Protein AF-A0A150LKA0-F1 (afdb_monomer_lite)

Secondary structure (DSSP, 8-state):
--SSHHHHHHHHHHHHHTT--HHHHHHHHHHHTTT-S---HHHHHHHHHHHHTT-SEEEE-SSTTSPPEEEETTEEPPSEEEEEEE-----SSS-PPPEEEEEEEE--TTSTT-PPEEEEEESGGGSSS--

pLDDT: mean 82.83, std 14.04, range [39.56, 97.62]

Organism: NCBI:txid81408

Sequence (131 aa):
MFKNERDFRFWLDKAYRDGASSQEIANVLRERYRGITEIPDYVEAFLLNQAYGNKLLVIELDSYDSVPTVFYKGKQILGKVKVSFEWETGDGENKKYPHILIKHVAYDKEISNEVPVLKTISIQDLFRNDG

Structure (mmCIF, N/CA/C/O backbone):
data_AF-A0A150LKA0-F1
#
_entry.id   AF-A0A150LKA0-F1
#
loop_
_atom_site.group_PDB
_atom_site.id
_atom_site.type_symbol
_atom_site.label_atom_id
_atom_site.label_alt_id
_atom_site.label_comp_id
_atom_site.label_asym_id
_atom_site.label_entity_id
_atom_site.label_seq_id
_atom_site.pdbx_PDB_ins_code
_atom_site.Cartn_x
_atom_site.Cartn_y
_atom_site.Cartn_z
_atom_site.occupancy
_atom_site.B_iso_or_equiv
_atom_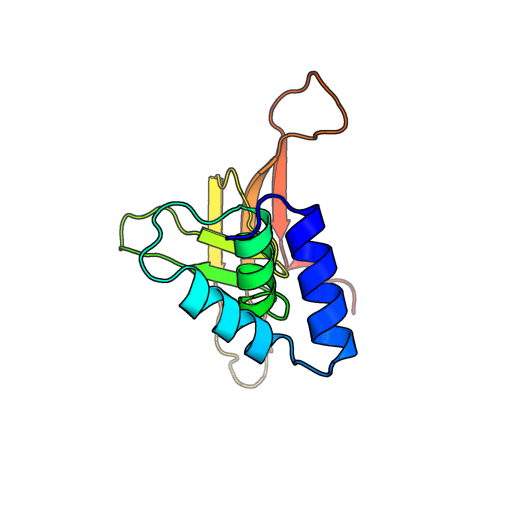site.auth_seq_id
_atom_site.auth_comp_id
_atom_site.auth_asym_id
_atom_site.auth_atom_id
_atom_site.pdbx_PDB_model_num
ATOM 1 N N . MET A 1 1 ? -13.795 -0.840 19.236 1.00 82.56 1 MET A N 1
ATOM 2 C CA . MET A 1 1 ? -13.470 -0.331 17.885 1.00 82.56 1 MET A CA 1
ATOM 3 C C . MET A 1 1 ? -13.661 1.172 17.834 1.00 82.56 1 MET A C 1
ATOM 5 O O . MET A 1 1 ? -14.433 1.683 18.640 1.00 82.56 1 MET A O 1
ATOM 9 N N . PHE A 1 2 ? -12.959 1.871 16.940 1.00 89.69 2 PHE A N 1
ATOM 10 C CA . PHE A 1 2 ? -13.251 3.288 16.693 1.00 89.69 2 PHE A CA 1
ATOM 11 C C . PHE A 1 2 ? -14.611 3.386 16.006 1.00 89.69 2 PHE A C 1
ATOM 13 O O . PHE A 1 2 ? -14.887 2.613 15.093 1.00 89.69 2 PHE A O 1
ATOM 20 N N . LYS A 1 3 ? -15.483 4.282 16.478 1.00 87.62 3 LYS A N 1
ATOM 21 C CA . LYS A 1 3 ? -16.845 4.388 15.933 1.00 87.62 3 LYS A CA 1
ATOM 22 C C 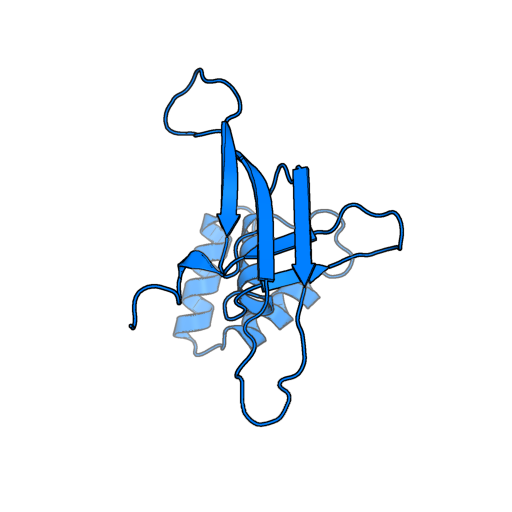. LYS A 1 3 ? -16.861 5.120 14.592 1.00 87.62 3 LYS A C 1
ATOM 24 O O . LYS A 1 3 ? -17.791 4.951 13.816 1.00 87.62 3 LYS A O 1
ATOM 29 N N . ASN A 1 4 ? -15.862 5.964 14.347 1.00 91.81 4 ASN A N 1
ATOM 30 C CA . ASN A 1 4 ? -15.700 6.768 13.143 1.00 91.81 4 ASN A CA 1
ATOM 31 C C . ASN A 1 4 ? -14.249 7.287 13.045 1.00 91.81 4 ASN A C 1
ATOM 33 O O . ASN A 1 4 ? -13.453 7.142 13.977 1.00 91.81 4 ASN A O 1
ATOM 37 N N . GLU A 1 5 ? -13.923 7.932 11.924 1.00 93.25 5 GLU A N 1
ATOM 38 C CA . GLU A 1 5 ? -12.589 8.485 11.664 1.00 93.25 5 GLU A CA 1
ATOM 39 C C . GLU A 1 5 ? -12.180 9.581 12.664 1.00 93.25 5 GLU A C 1
ATOM 41 O O . GLU A 1 5 ? -11.007 9.686 13.020 1.00 93.25 5 GLU A O 1
ATOM 46 N N . ARG A 1 6 ? -13.128 10.386 13.161 1.00 95.25 6 ARG A N 1
ATOM 47 C CA . ARG A 1 6 ? -12.832 11.460 14.123 1.00 95.25 6 ARG A CA 1
ATOM 48 C C . ARG A 1 6 ? -12.314 10.889 15.441 1.00 95.25 6 ARG A C 1
ATOM 50 O O . ARG A 1 6 ? -11.310 11.377 15.957 1.00 95.25 6 ARG A O 1
ATOM 57 N N . ASP A 1 7 ? -12.957 9.839 15.944 1.00 95.75 7 ASP A N 1
ATOM 58 C CA . ASP A 1 7 ? -12.531 9.141 17.161 1.00 95.75 7 ASP A CA 1
ATOM 59 C C . ASP A 1 7 ? -11.136 8.527 16.987 1.00 95.75 7 ASP A C 1
ATOM 61 O O . ASP A 1 7 ? -10.307 8.579 17.899 1.00 95.75 7 ASP A O 1
ATOM 65 N N . PHE A 1 8 ? -10.863 7.967 15.804 1.00 96.31 8 PHE A N 1
ATOM 66 C CA . PHE A 1 8 ? -9.551 7.425 15.468 1.00 96.31 8 PHE A CA 1
ATOM 67 C C . PHE A 1 8 ? -8.471 8.505 15.441 1.00 96.31 8 PHE A C 1
ATOM 69 O O . PHE A 1 8 ? -7.450 8.343 16.103 1.00 96.31 8 PHE A O 1
ATOM 76 N N . ARG A 1 9 ? -8.706 9.620 14.740 1.00 93.88 9 ARG A N 1
ATOM 77 C CA . ARG A 1 9 ? -7.757 10.742 14.666 1.00 93.88 9 ARG A CA 1
ATOM 78 C C . ARG A 1 9 ? -7.470 11.336 16.041 1.00 93.88 9 ARG A C 1
ATOM 80 O O . ARG A 1 9 ? -6.313 11.543 16.379 1.00 93.88 9 ARG A O 1
ATOM 87 N N . PHE A 1 10 ? -8.498 11.525 16.869 1.00 96.88 10 PHE A N 1
ATOM 88 C CA . PHE A 1 10 ? -8.313 12.019 18.235 1.00 96.88 10 PHE A CA 1
ATOM 89 C C . PHE A 1 10 ? -7.431 11.084 19.074 1.00 96.88 10 PHE A C 1
ATOM 91 O O . PHE A 1 10 ? -6.536 11.534 19.794 1.00 96.88 10 PHE A O 1
ATOM 98 N N . TRP A 1 11 ? -7.673 9.774 18.976 1.00 97.19 11 TRP A N 1
ATOM 99 C CA . TRP A 1 11 ? -6.846 8.775 19.644 1.00 97.19 11 TRP A CA 1
ATOM 100 C C . TRP A 1 11 ? -5.411 8.758 19.103 1.00 97.19 11 TRP A C 1
ATOM 102 O O . TRP A 1 11 ? -4.473 8.699 19.896 1.00 97.19 11 TRP A O 1
ATOM 112 N N . LEU A 1 12 ? -5.243 8.852 17.783 1.00 95.44 12 LEU A N 1
ATOM 113 C CA . LEU A 1 12 ? -3.947 8.856 17.109 1.00 95.44 12 LEU A CA 1
ATOM 114 C C . LEU A 1 12 ? -3.099 10.063 17.534 1.00 95.44 12 LEU A C 1
ATOM 116 O O . LEU A 1 12 ? -1.956 9.895 17.953 1.00 95.44 12 LEU A O 1
ATOM 120 N N . ASP A 1 13 ? -3.684 11.261 17.519 1.00 96.50 13 ASP A N 1
ATOM 121 C CA . ASP A 1 13 ? -3.026 12.494 17.963 1.00 96.50 13 ASP A CA 1
ATOM 122 C C . ASP A 1 13 ? -2.601 12.408 19.427 1.00 96.50 13 ASP A C 1
ATOM 124 O O . ASP A 1 13 ? -1.526 12.872 19.809 1.00 96.50 13 ASP A O 1
ATOM 128 N N . LYS A 1 14 ? -3.447 11.816 20.279 1.00 97.56 14 LYS A N 1
ATOM 129 C CA . LYS A 1 14 ? -3.089 11.576 21.676 1.00 97.56 14 LYS A CA 1
ATOM 130 C C . LYS A 1 14 ? -1.903 10.613 21.786 1.00 97.56 14 LYS A C 1
ATOM 132 O O . LYS A 1 14 ? -0.962 10.939 22.494 1.00 97.56 14 LYS A O 1
ATOM 137 N N . ALA A 1 15 ? -1.917 9.492 21.068 1.00 96.38 15 ALA A N 1
ATOM 138 C CA . ALA A 1 15 ? -0.825 8.522 21.102 1.00 96.38 15 ALA A CA 1
ATOM 139 C C . ALA A 1 15 ? 0.518 9.152 20.698 1.00 96.38 15 ALA A C 1
ATOM 141 O O . ALA A 1 15 ? 1.517 8.956 21.386 1.00 96.38 15 ALA A O 1
ATOM 142 N N . TYR A 1 16 ? 0.530 9.970 19.642 1.00 96.00 16 TYR A N 1
ATOM 143 C CA . TYR A 1 16 ? 1.734 10.698 19.243 1.00 96.00 16 TYR A CA 1
ATOM 144 C C . TYR A 1 16 ? 2.178 11.733 20.282 1.00 96.00 16 TYR A C 1
ATOM 146 O O . TYR A 1 16 ? 3.371 11.832 20.560 1.00 96.00 16 TYR A O 1
ATOM 154 N N . ARG A 1 17 ? 1.247 12.482 20.894 1.00 96.69 17 ARG A N 1
ATOM 155 C CA . ARG A 1 17 ? 1.574 13.415 21.992 1.00 96.69 17 ARG A CA 1
ATOM 156 C C . ARG A 1 17 ? 2.166 12.710 23.208 1.00 96.69 17 ARG A C 1
ATOM 158 O O . ARG A 1 17 ? 3.047 13.268 23.852 1.00 96.69 17 ARG A O 1
ATOM 165 N N . ASP A 1 18 ? 1.707 11.495 23.479 1.00 97.62 18 ASP A N 1
ATOM 166 C CA . ASP A 1 18 ? 2.203 10.651 24.565 1.00 97.62 18 ASP A CA 1
ATOM 167 C C . ASP A 1 18 ? 3.537 9.953 24.198 1.00 97.62 18 ASP A C 1
ATOM 169 O O . ASP A 1 18 ? 4.086 9.204 25.003 1.00 97.62 18 ASP A O 1
ATOM 173 N N . GLY A 1 19 ? 4.085 10.212 23.002 1.00 95.50 19 GLY A N 1
ATOM 174 C CA . GLY A 1 19 ? 5.407 9.750 22.570 1.00 95.50 19 GLY A CA 1
ATOM 175 C C . GLY A 1 19 ? 5.422 8.410 21.834 1.00 95.50 19 GLY A C 1
ATOM 176 O O . GLY A 1 19 ? 6.502 7.891 21.561 1.00 95.50 19 GLY A O 1
ATOM 177 N N . ALA A 1 20 ? 4.261 7.845 21.492 1.00 95.88 20 ALA A N 1
ATOM 178 C CA . ALA A 1 20 ? 4.206 6.582 20.766 1.00 95.88 20 ALA A CA 1
ATOM 179 C C . ALA A 1 20 ? 4.757 6.733 19.343 1.00 95.88 20 ALA A C 1
ATOM 181 O O . ALA A 1 20 ? 4.394 7.645 18.593 1.00 95.88 20 ALA A O 1
ATOM 182 N N . SER A 1 21 ? 5.589 5.783 18.938 1.00 92.94 21 SER A N 1
ATOM 183 C CA . SER A 1 21 ? 6.025 5.663 17.559 1.00 92.94 21 SER A CA 1
ATOM 184 C C . SER A 1 21 ? 4.906 5.131 16.666 1.00 92.94 21 SER A C 1
ATOM 186 O O . SER A 1 21 ? 4.042 4.335 17.036 1.00 92.94 21 SER A O 1
ATOM 188 N N . SER A 1 22 ? 5.005 5.532 15.412 1.00 87.44 22 SER A N 1
ATOM 189 C CA . SER A 1 22 ? 4.269 5.019 14.264 1.00 87.44 22 SER A CA 1
ATOM 190 C C . SER A 1 22 ? 4.167 3.473 14.219 1.00 87.44 22 SER A C 1
ATOM 192 O O . SER A 1 22 ? 3.088 2.928 13.968 1.00 87.44 22 SER A O 1
ATOM 194 N N . GLN A 1 23 ? 5.245 2.755 14.563 1.00 87.25 23 GLN A N 1
ATOM 195 C CA . GLN A 1 23 ? 5.260 1.288 14.613 1.00 87.25 23 GLN A CA 1
ATOM 196 C C . GLN A 1 23 ? 4.510 0.722 15.830 1.00 87.25 23 GLN A C 1
ATOM 198 O O . GLN A 1 23 ? 3.792 -0.271 15.700 1.00 87.25 23 GLN A O 1
ATOM 203 N N . GLU A 1 24 ? 4.647 1.337 17.005 1.00 93.94 24 GLU A N 1
ATOM 204 C CA . GLU A 1 24 ? 3.922 0.919 18.215 1.00 93.94 24 GLU A CA 1
ATOM 205 C C . GLU A 1 24 ? 2.414 1.091 18.037 1.00 93.94 24 GLU A C 1
ATOM 207 O O . GLU A 1 24 ? 1.641 0.181 18.342 1.00 93.94 24 GLU A O 1
ATOM 212 N N . ILE A 1 25 ? 1.994 2.213 17.449 1.00 95.38 25 ILE A N 1
ATOM 213 C CA . ILE A 1 25 ? 0.595 2.468 17.095 1.00 95.38 25 ILE A CA 1
ATOM 214 C C . ILE A 1 25 ? 0.089 1.384 16.135 1.00 95.38 25 ILE A C 1
ATOM 216 O O . ILE A 1 25 ? -0.983 0.819 16.359 1.00 95.38 25 ILE A O 1
ATOM 220 N N . ALA A 1 26 ? 0.865 1.036 15.102 1.00 92.19 26 ALA A N 1
ATOM 221 C CA . ALA A 1 26 ? 0.498 -0.030 14.170 1.00 92.19 26 ALA A CA 1
ATOM 222 C C . ALA A 1 26 ? 0.320 -1.385 14.874 1.00 92.19 26 ALA A C 1
ATOM 224 O O . ALA A 1 26 ? -0.634 -2.103 14.581 1.00 92.19 26 ALA A O 1
ATOM 225 N N . ASN A 1 27 ? 1.189 -1.729 15.827 1.00 94.19 27 ASN A N 1
ATOM 226 C CA . ASN A 1 27 ? 1.076 -2.973 16.595 1.00 94.19 27 ASN A CA 1
ATOM 227 C C . ASN A 1 27 ? -0.201 -3.001 17.449 1.00 94.19 27 ASN A C 1
ATOM 229 O O . ASN A 1 27 ? -0.926 -3.995 17.429 1.00 94.19 27 ASN A O 1
ATOM 233 N N . VAL A 1 28 ? -0.531 -1.897 18.128 1.00 95.75 28 VAL A N 1
ATOM 234 C CA . VAL A 1 28 ? -1.782 -1.775 18.901 1.00 95.75 28 VAL A CA 1
ATOM 235 C C . VAL A 1 28 ? -3.007 -1.956 18.005 1.00 95.75 28 VAL A C 1
ATOM 237 O O . VAL A 1 28 ? -3.970 -2.617 18.395 1.00 95.75 28 VAL A O 1
ATOM 240 N N . LEU A 1 29 ? -2.985 -1.379 16.803 1.00 95.25 29 LEU A N 1
ATOM 241 C CA . LEU A 1 29 ? -4.078 -1.512 15.844 1.00 95.25 29 LEU A CA 1
ATOM 242 C C . LEU A 1 29 ? -4.200 -2.945 15.316 1.00 95.25 29 LEU A C 1
ATOM 244 O O . LEU A 1 29 ? -5.311 -3.470 15.300 1.00 95.25 29 LEU A O 1
ATOM 248 N N . ARG A 1 30 ? -3.091 -3.602 14.958 1.00 92.69 30 ARG A N 1
ATOM 249 C CA . ARG A 1 30 ? -3.103 -5.006 14.508 1.00 92.69 30 ARG A CA 1
ATOM 250 C C . ARG A 1 30 ? -3.703 -5.935 15.559 1.00 92.69 30 ARG A C 1
ATOM 252 O O . ARG A 1 30 ? -4.565 -6.734 15.218 1.00 92.69 30 ARG A O 1
ATOM 259 N N . GLU A 1 31 ? -3.319 -5.788 16.827 1.00 94.62 31 GLU A N 1
ATOM 260 C CA . GLU A 1 31 ? -3.903 -6.594 17.907 1.00 94.62 31 GLU A CA 1
ATOM 261 C C . GLU A 1 31 ? -5.378 -6.257 18.142 1.00 94.62 31 GLU A C 1
ATOM 263 O O . GLU A 1 31 ? -6.211 -7.149 18.283 1.00 94.62 31 GLU A O 1
ATOM 268 N N . ARG A 1 32 ? -5.742 -4.970 18.125 1.00 93.69 32 ARG A N 1
ATOM 269 C CA . ARG A 1 32 ? -7.132 -4.532 18.323 1.00 93.69 32 ARG A CA 1
ATOM 270 C C . ARG A 1 32 ? -8.088 -5.047 17.244 1.00 93.69 32 ARG A C 1
ATOM 272 O O . ARG A 1 32 ? -9.259 -5.265 17.549 1.00 93.69 32 ARG A O 1
ATOM 279 N N . TYR A 1 33 ? -7.616 -5.176 16.007 1.00 93.19 33 TYR A N 1
ATOM 280 C CA . TYR A 1 33 ? -8.401 -5.639 14.858 1.00 93.19 33 TYR A CA 1
ATOM 281 C C . TYR A 1 33 ? -8.102 -7.095 14.479 1.00 93.19 33 TYR A C 1
ATOM 283 O O . TYR A 1 33 ? -8.531 -7.572 13.429 1.00 93.19 33 TYR A O 1
ATOM 291 N N . ARG A 1 34 ? -7.392 -7.836 15.333 1.00 92.31 34 ARG A N 1
ATOM 292 C CA . ARG A 1 34 ? -7.073 -9.238 15.083 1.00 92.31 34 ARG A CA 1
ATOM 293 C C . ARG A 1 34 ? -8.351 -10.075 14.996 1.00 92.31 34 ARG A C 1
ATOM 295 O O . ARG A 1 34 ? -9.175 -10.052 15.904 1.00 92.31 34 ARG A O 1
ATOM 302 N N . GLY A 1 35 ? -8.493 -10.839 13.912 1.00 89.00 35 GLY A N 1
ATOM 303 C CA . GLY A 1 35 ? -9.659 -11.702 13.678 1.00 89.00 35 GLY A CA 1
ATOM 304 C C . GLY A 1 35 ? -10.933 -10.955 13.271 1.00 89.00 35 GLY A C 1
ATOM 305 O O . GLY A 1 35 ? -11.995 -11.566 13.203 1.00 89.00 35 GLY A O 1
ATOM 306 N N . ILE A 1 36 ? -10.839 -9.653 12.999 1.00 89.69 36 ILE A N 1
ATOM 307 C CA . ILE A 1 36 ? -11.943 -8.850 12.478 1.00 89.69 36 ILE A CA 1
ATOM 308 C C . ILE A 1 36 ? -11.909 -8.906 10.953 1.00 89.69 36 ILE A C 1
ATOM 310 O O . ILE A 1 36 ? -10.870 -8.661 10.347 1.00 89.69 36 ILE A O 1
ATOM 314 N N . THR A 1 37 ? -13.049 -9.219 10.340 1.00 81.00 37 THR A N 1
ATOM 315 C CA . THR A 1 37 ? -13.184 -9.369 8.883 1.00 81.00 37 THR A CA 1
ATOM 316 C C . THR A 1 37 ? -13.310 -8.042 8.142 1.00 81.00 37 THR A C 1
ATOM 318 O O . THR A 1 37 ? -12.941 -7.966 6.978 1.00 81.00 37 THR A O 1
ATOM 321 N N . GLU A 1 38 ? -13.802 -6.996 8.809 1.00 88.44 38 GLU A N 1
ATOM 322 C CA . GLU A 1 38 ? -13.976 -5.661 8.234 1.00 88.44 38 GLU A CA 1
ATOM 323 C C . GLU A 1 38 ? -13.253 -4.621 9.097 1.00 88.44 38 GLU A C 1
ATOM 325 O O . GLU A 1 38 ? -13.693 -4.260 10.194 1.00 88.44 38 GLU A O 1
ATOM 330 N N . ILE A 1 39 ? -12.101 -4.162 8.611 1.00 89.94 39 ILE A N 1
ATOM 331 C CA . ILE A 1 39 ? -11.331 -3.083 9.232 1.00 89.94 39 ILE A CA 1
ATOM 332 C C . ILE A 1 39 ? -11.809 -1.764 8.618 1.00 89.94 39 ILE A C 1
ATOM 334 O O . ILE A 1 39 ? -11.890 -1.674 7.398 1.00 89.94 39 ILE A O 1
ATOM 338 N N . PRO A 1 40 ? -12.104 -0.720 9.415 1.00 93.44 40 PRO A N 1
ATOM 339 C CA . PRO A 1 40 ? -12.461 0.576 8.854 1.00 93.44 40 PRO A CA 1
ATOM 340 C C . PRO A 1 40 ? -11.342 1.146 7.969 1.00 93.44 40 PRO A C 1
ATOM 342 O O . PRO A 1 40 ? -10.191 1.204 8.412 1.00 93.44 40 PRO A O 1
ATOM 345 N N . ASP A 1 41 ? -11.690 1.661 6.787 1.00 88.62 41 ASP A N 1
ATOM 346 C CA . ASP A 1 41 ? -10.749 2.166 5.770 1.00 88.62 41 ASP A CA 1
ATOM 347 C C . ASP A 1 41 ? -9.693 3.139 6.324 1.00 88.62 41 ASP A C 1
ATOM 349 O O . ASP A 1 41 ? -8.536 3.121 5.916 1.00 88.62 41 ASP A O 1
ATOM 353 N N . TYR A 1 42 ? -10.053 3.992 7.289 1.00 88.38 42 TYR A N 1
ATOM 354 C CA . TYR A 1 42 ? -9.121 4.956 7.891 1.00 88.38 42 TYR A CA 1
ATOM 355 C C . TYR A 1 42 ? -8.058 4.301 8.792 1.00 88.38 42 TYR A C 1
ATOM 357 O O . TYR A 1 42 ? -6.963 4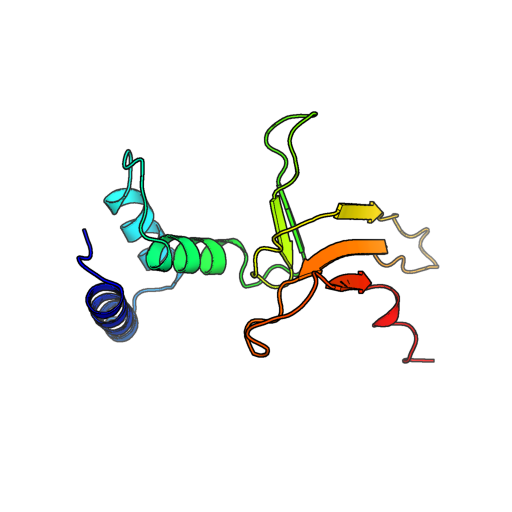.843 8.950 1.00 88.38 42 TYR A O 1
ATOM 365 N N . VAL A 1 43 ? -8.357 3.139 9.381 1.00 91.50 43 VAL A N 1
ATOM 366 C CA . VAL A 1 43 ? -7.384 2.331 10.134 1.00 91.50 43 VAL A CA 1
ATOM 367 C C . VAL A 1 43 ? -6.489 1.575 9.165 1.00 91.50 43 VAL A C 1
ATOM 369 O O . VAL A 1 43 ? -5.270 1.564 9.341 1.00 91.50 43 VAL A O 1
ATOM 372 N N . GLU A 1 44 ? -7.082 0.974 8.136 1.00 89.25 44 GLU A N 1
ATOM 373 C CA . GLU A 1 44 ? -6.339 0.267 7.096 1.00 89.25 44 GLU A CA 1
ATOM 374 C C . GLU A 1 44 ? -5.363 1.212 6.384 1.00 89.25 44 GLU A C 1
ATOM 376 O O . GLU A 1 44 ? -4.172 0.922 6.309 1.00 89.25 44 GLU A O 1
ATOM 381 N N . ALA A 1 45 ? -5.812 2.403 5.984 1.00 84.50 45 ALA A N 1
ATOM 382 C CA . ALA A 1 45 ? -4.965 3.421 5.368 1.00 84.50 45 ALA A CA 1
ATOM 383 C C . ALA A 1 45 ? -3.763 3.806 6.246 1.00 84.50 45 ALA A C 1
ATOM 385 O O . ALA A 1 45 ? -2.654 3.977 5.733 1.00 84.50 45 ALA A O 1
ATOM 386 N N . PHE A 1 46 ? -3.948 3.914 7.568 1.00 89.31 46 PHE A N 1
ATOM 387 C CA . PHE A 1 46 ? -2.836 4.147 8.489 1.00 89.31 46 PHE A CA 1
ATOM 388 C C . PHE A 1 46 ? -1.859 2.967 8.494 1.00 89.31 46 PHE A C 1
ATOM 390 O O . PHE A 1 46 ? -0.656 3.173 8.348 1.00 89.31 46 PHE A O 1
ATOM 397 N N . LEU A 1 47 ? -2.356 1.735 8.627 1.00 88.69 47 LEU A N 1
ATOM 398 C CA . LEU A 1 47 ? -1.523 0.528 8.638 1.00 88.69 47 LEU A CA 1
ATOM 399 C C . LEU A 1 47 ? -0.735 0.356 7.332 1.00 88.69 47 LEU A C 1
ATOM 401 O O . LEU A 1 47 ? 0.444 0.002 7.373 1.00 88.69 47 LEU A O 1
ATOM 405 N N . LEU A 1 48 ? -1.354 0.666 6.193 1.00 82.69 48 LEU A N 1
ATOM 406 C CA . LEU A 1 48 ? -0.717 0.657 4.877 1.00 82.69 48 LEU A CA 1
ATOM 407 C C . LEU A 1 48 ? 0.358 1.742 4.763 1.00 82.69 48 LEU A C 1
ATOM 409 O O . LEU A 1 48 ? 1.454 1.473 4.273 1.00 82.69 48 LEU A O 1
ATOM 413 N N . ASN A 1 49 ? 0.099 2.952 5.265 1.00 82.06 49 ASN A N 1
ATOM 414 C CA . ASN A 1 49 ? 1.111 4.008 5.312 1.00 82.06 49 ASN A CA 1
ATOM 415 C C . ASN A 1 49 ? 2.296 3.604 6.204 1.00 82.06 49 ASN A C 1
ATOM 417 O O . ASN A 1 49 ? 3.445 3.793 5.829 1.00 82.06 49 ASN A O 1
ATOM 421 N N . GLN A 1 50 ? 2.051 2.948 7.335 1.00 84.00 50 GLN A N 1
ATOM 422 C CA . GLN A 1 50 ? 3.133 2.424 8.171 1.00 84.00 50 GLN A CA 1
ATOM 423 C C . GLN A 1 50 ? 3.965 1.353 7.463 1.00 84.00 50 GLN A C 1
ATOM 425 O O . GLN A 1 50 ? 5.192 1.366 7.528 1.00 84.00 50 GLN A O 1
ATOM 430 N N . ALA A 1 51 ? 3.311 0.426 6.766 1.00 78.25 51 ALA A N 1
ATOM 431 C CA . ALA A 1 51 ? 3.994 -0.668 6.084 1.00 78.25 51 ALA A CA 1
ATOM 432 C C . ALA A 1 51 ? 4.748 -0.223 4.813 1.00 78.25 51 ALA A C 1
ATOM 434 O O . ALA A 1 51 ? 5.765 -0.830 4.449 1.00 78.25 51 ALA A O 1
ATOM 435 N N . TYR A 1 52 ? 4.248 0.810 4.123 1.00 78.12 52 TYR A N 1
ATOM 436 C CA . TYR A 1 52 ? 4.656 1.141 2.751 1.00 78.12 52 TYR A CA 1
ATOM 437 C C . TYR A 1 52 ? 4.925 2.631 2.489 1.00 78.12 52 TYR A C 1
ATOM 439 O O . TYR A 1 52 ? 5.345 2.981 1.388 1.00 78.12 52 TYR A O 1
ATOM 447 N N . GLY A 1 53 ? 4.717 3.521 3.459 1.00 73.88 53 GLY A N 1
ATOM 448 C CA . GLY A 1 53 ? 4.787 4.980 3.290 1.00 73.88 53 GLY A CA 1
ATOM 449 C C . GLY A 1 53 ? 6.174 5.514 2.935 1.00 73.88 53 GLY A C 1
ATOM 450 O O . GLY A 1 53 ? 6.288 6.566 2.312 1.00 73.88 53 GLY A O 1
ATOM 451 N N . ASN A 1 54 ? 7.228 4.763 3.256 1.00 78.44 54 ASN A N 1
ATOM 452 C CA . ASN A 1 54 ? 8.608 5.064 2.872 1.00 78.44 54 ASN A CA 1
ATOM 453 C C . ASN A 1 54 ? 9.095 4.275 1.643 1.00 78.44 54 ASN A C 1
ATOM 455 O O . ASN A 1 54 ? 10.230 4.468 1.207 1.00 78.44 54 ASN A O 1
ATOM 459 N N . LYS A 1 55 ? 8.273 3.384 1.075 1.00 84.19 55 LYS A N 1
ATOM 460 C CA . LYS A 1 55 ? 8.651 2.559 -0.077 1.00 84.19 55 LYS A CA 1
ATOM 461 C C . LYS A 1 55 ? 8.243 3.247 -1.377 1.00 84.19 55 LYS A C 1
ATOM 463 O O . LYS A 1 55 ? 7.123 3.736 -1.522 1.00 84.19 55 LYS A O 1
ATOM 468 N N . LEU A 1 56 ? 9.154 3.254 -2.352 1.00 85.50 56 LEU A N 1
ATOM 469 C CA . LEU A 1 56 ? 8.880 3.815 -3.677 1.00 85.50 56 LEU A CA 1
ATOM 470 C C . LEU A 1 56 ? 7.807 3.005 -4.416 1.00 85.50 56 LEU A C 1
ATOM 472 O O . LEU A 1 56 ? 6.866 3.585 -4.953 1.00 85.50 56 LEU A O 1
ATOM 476 N N . LEU A 1 57 ? 7.951 1.681 -4.431 1.00 88.25 57 LEU A N 1
ATOM 477 C CA . LEU A 1 57 ? 7.064 0.741 -5.106 1.00 88.25 57 LEU A CA 1
ATOM 478 C C . LEU A 1 57 ? 6.922 -0.517 -4.249 1.00 88.25 57 LEU A C 1
ATOM 480 O O . LEU A 1 57 ? 7.913 -1.023 -3.721 1.00 88.25 57 LEU A O 1
ATOM 484 N N . VAL A 1 58 ? 5.701 -1.025 -4.144 1.00 91.50 58 VAL A N 1
ATOM 485 C CA . VAL A 1 58 ? 5.391 -2.328 -3.554 1.00 91.50 58 VAL A CA 1
ATOM 486 C C . VAL A 1 58 ? 4.453 -3.044 -4.508 1.00 91.50 58 VAL A C 1
ATOM 488 O O . VAL A 1 58 ? 3.455 -2.464 -4.933 1.00 91.50 58 VAL A O 1
ATOM 491 N N . ILE A 1 59 ? 4.798 -4.280 -4.857 1.00 91.69 59 ILE A N 1
ATOM 492 C CA . ILE A 1 59 ? 3.970 -5.177 -5.660 1.00 91.69 59 ILE A CA 1
ATOM 493 C C . ILE A 1 59 ? 3.779 -6.436 -4.825 1.00 91.69 59 ILE A C 1
ATOM 495 O O . ILE A 1 59 ? 4.755 -7.092 -4.471 1.00 91.69 59 ILE A O 1
ATOM 499 N N . GLU A 1 60 ? 2.531 -6.743 -4.508 1.00 92.50 60 GLU A N 1
ATOM 500 C CA . GLU A 1 60 ? 2.139 -7.936 -3.767 1.00 92.50 60 GLU A CA 1
ATOM 501 C C . GLU A 1 60 ? 1.277 -8.808 -4.667 1.00 92.50 60 GLU A C 1
ATOM 503 O O . GLU A 1 60 ? 0.394 -8.314 -5.374 1.00 92.50 60 GLU A O 1
ATOM 508 N N . LEU A 1 61 ? 1.584 -10.099 -4.666 1.00 93.25 61 LEU A N 1
ATOM 509 C CA . LEU A 1 61 ? 0.931 -11.105 -5.482 1.00 93.25 61 LEU A CA 1
ATOM 510 C C . LEU A 1 61 ? 0.644 -12.304 -4.575 1.00 93.25 61 LEU A C 1
ATOM 512 O O . LEU A 1 61 ? 1.578 -12.972 -4.135 1.00 93.25 61 LEU A O 1
ATOM 516 N N . ASP A 1 62 ? -0.630 -12.546 -4.275 1.00 90.62 62 ASP A N 1
ATOM 517 C CA . ASP A 1 62 ? -1.042 -13.581 -3.316 1.00 90.62 62 ASP A CA 1
ATOM 518 C C . ASP A 1 62 ? -0.879 -14.995 -3.891 1.00 90.62 62 ASP A C 1
ATOM 520 O O . ASP A 1 62 ? -0.553 -15.948 -3.187 1.00 90.62 62 ASP A O 1
ATOM 524 N N . SER A 1 63 ? -1.112 -15.133 -5.194 1.00 94.75 63 SER A N 1
ATOM 525 C CA . SER A 1 63 ? -0.992 -16.377 -5.959 1.00 94.75 63 SER A CA 1
ATOM 526 C C . SER A 1 63 ? -0.620 -16.077 -7.410 1.00 94.75 63 SER A C 1
ATOM 528 O O . SER A 1 63 ? -0.788 -14.951 -7.877 1.00 94.75 63 SER A O 1
ATOM 530 N N . TYR A 1 64 ? -0.097 -17.074 -8.129 1.00 90.25 64 TYR A N 1
ATOM 531 C CA . TYR A 1 64 ? 0.455 -16.891 -9.480 1.00 90.25 64 TYR A CA 1
ATOM 532 C C . TYR A 1 64 ? -0.524 -16.223 -10.465 1.00 90.25 64 TYR A C 1
ATOM 534 O O . TYR A 1 64 ? -0.101 -15.455 -11.325 1.00 90.25 64 TYR A O 1
ATOM 542 N N . ASP A 1 65 ? -1.819 -16.491 -10.324 1.00 92.19 65 ASP A N 1
ATOM 543 C CA . ASP A 1 65 ? -2.910 -16.003 -11.170 1.00 92.19 65 ASP A CA 1
ATOM 544 C C . ASP A 1 65 ? -3.681 -14.806 -10.582 1.00 92.19 65 ASP A C 1
ATOM 546 O O . ASP A 1 65 ? -4.599 -14.285 -11.220 1.00 92.19 65 ASP A O 1
ATOM 550 N N . SER A 1 66 ? -3.310 -14.334 -9.389 1.00 91.88 66 SER A N 1
ATOM 551 C CA . SER A 1 66 ? -3.952 -13.171 -8.773 1.00 91.88 66 SER A CA 1
ATOM 552 C C . SER A 1 66 ? -3.637 -11.862 -9.506 1.00 91.88 66 SER A C 1
ATOM 554 O O . SER A 1 66 ? -2.587 -11.681 -10.124 1.00 91.88 66 SER A O 1
ATOM 556 N N . VAL A 1 67 ? -4.555 -10.898 -9.413 1.00 91.44 67 VAL A N 1
ATOM 557 C CA . VAL A 1 67 ? -4.281 -9.522 -9.842 1.00 91.44 67 VAL A CA 1
ATOM 558 C C . VAL A 1 67 ? -3.406 -8.861 -8.773 1.00 91.44 67 VAL A C 1
ATOM 560 O O . VAL A 1 67 ? -3.851 -8.764 -7.630 1.00 91.44 67 VAL A O 1
ATOM 563 N N . PRO A 1 68 ? -2.200 -8.361 -9.104 1.00 94.12 68 PRO A N 1
ATOM 564 C CA . PRO A 1 68 ? -1.298 -7.827 -8.095 1.00 94.12 68 PRO A CA 1
ATOM 565 C C . PRO A 1 68 ? -1.876 -6.583 -7.424 1.00 94.12 68 PRO A C 1
ATOM 567 O O . PRO A 1 68 ? -2.414 -5.684 -8.087 1.00 94.12 68 PRO A O 1
ATOM 570 N N . THR A 1 69 ? -1.674 -6.468 -6.116 1.00 92.50 69 THR A N 1
ATOM 571 C CA . THR A 1 69 ? -1.849 -5.208 -5.395 1.00 92.50 69 THR A CA 1
ATOM 572 C C . THR A 1 69 ? -0.586 -4.375 -5.571 1.00 92.50 69 THR A C 1
ATOM 574 O O . THR A 1 69 ? 0.527 -4.865 -5.410 1.00 92.50 69 THR A O 1
ATOM 577 N N . VAL A 1 70 ? -0.743 -3.104 -5.954 1.00 91.06 70 VAL A N 1
ATOM 578 C CA . VAL A 1 70 ? 0.397 -2.218 -6.214 1.00 91.06 70 VAL A CA 1
ATOM 579 C C . VAL A 1 70 ? 0.242 -0.930 -5.432 1.00 91.06 70 VAL A C 1
ATOM 581 O O . VAL A 1 70 ? -0.777 -0.248 -5.563 1.00 91.06 70 VAL A O 1
ATOM 584 N N . PHE A 1 71 ? 1.279 -0.583 -4.678 1.00 89.44 71 PHE A N 1
ATOM 585 C CA . PHE A 1 71 ? 1.423 0.703 -4.011 1.00 89.44 71 PHE A CA 1
ATOM 586 C C . PHE A 1 71 ? 2.580 1.476 -4.633 1.00 89.44 71 PHE A C 1
ATOM 588 O O . PHE A 1 71 ? 3.677 0.944 -4.793 1.00 89.44 71 PHE A O 1
ATOM 595 N N . TYR A 1 72 ? 2.353 2.748 -4.946 1.00 86.62 72 TYR A N 1
ATOM 596 C CA . TYR A 1 72 ? 3.394 3.672 -5.381 1.00 86.62 72 TYR A CA 1
ATOM 597 C C . TYR A 1 72 ? 3.470 4.843 -4.406 1.00 86.62 72 TYR A C 1
ATOM 599 O O . TYR A 1 72 ? 2.460 5.506 -4.157 1.00 86.62 72 TYR A O 1
ATOM 607 N N . LYS A 1 73 ? 4.654 5.079 -3.827 1.00 83.56 73 LYS A N 1
ATOM 608 C CA . LYS A 1 73 ? 4.877 6.083 -2.768 1.00 83.56 73 LYS A CA 1
ATOM 609 C C . LYS A 1 73 ? 3.829 5.982 -1.644 1.00 83.56 73 LYS A C 1
ATOM 611 O O . LYS A 1 73 ? 3.194 6.970 -1.278 1.00 83.56 73 LYS A O 1
ATOM 616 N N . GLY A 1 74 ? 3.576 4.758 -1.176 1.00 79.75 74 GLY A N 1
ATOM 617 C CA . GLY A 1 74 ? 2.596 4.453 -0.127 1.00 79.75 74 GLY A CA 1
ATOM 618 C C . GLY A 1 74 ? 1.114 4.554 -0.521 1.00 79.75 74 GLY A C 1
ATOM 619 O O . GLY A 1 74 ? 0.261 4.254 0.309 1.00 79.75 74 GLY A O 1
ATOM 620 N N . LYS A 1 75 ? 0.769 4.946 -1.756 1.00 82.06 75 LYS A N 1
ATOM 621 C CA . LYS A 1 75 ? -0.626 5.013 -2.227 1.00 82.06 75 LYS A CA 1
ATOM 622 C C . LYS A 1 75 ? -0.975 3.797 -3.073 1.00 82.06 75 LYS A C 1
ATOM 624 O O . LYS A 1 75 ? -0.280 3.511 -4.048 1.00 82.06 75 LYS A O 1
ATOM 629 N N . GLN A 1 76 ? -2.065 3.112 -2.732 1.00 87.06 76 GLN A N 1
ATOM 630 C CA . GLN A 1 76 ? -2.569 2.003 -3.538 1.00 87.06 76 GLN A CA 1
ATOM 631 C C . GLN A 1 76 ? -3.054 2.524 -4.893 1.00 87.06 76 GLN A C 1
ATOM 633 O O . GLN A 1 76 ? -3.823 3.483 -4.970 1.00 87.06 76 GLN A O 1
ATOM 638 N N . ILE A 1 77 ? -2.617 1.880 -5.968 1.00 87.50 77 ILE A N 1
ATOM 639 C CA . ILE A 1 77 ? -3.096 2.165 -7.317 1.00 87.50 77 ILE A CA 1
ATOM 640 C C . ILE A 1 77 ? -4.279 1.242 -7.591 1.00 87.50 77 ILE A C 1
ATOM 642 O O . ILE A 1 77 ? -4.126 0.021 -7.599 1.00 87.50 77 ILE A O 1
ATOM 646 N N . LEU A 1 78 ? -5.456 1.812 -7.833 1.00 87.38 78 LEU A N 1
ATOM 647 C CA . LEU A 1 78 ? -6.670 1.086 -8.221 1.00 87.38 78 LEU A CA 1
ATOM 648 C C . LEU A 1 78 ? -6.840 1.086 -9.751 1.00 87.38 78 LEU A C 1
ATOM 650 O O . LEU A 1 78 ? -6.150 1.825 -10.450 1.00 87.38 78 LEU A O 1
ATOM 654 N N . GLY A 1 79 ? -7.733 0.242 -10.283 1.00 86.81 79 GLY A N 1
ATOM 655 C CA . GLY A 1 79 ? -8.062 0.230 -11.719 1.00 86.81 79 GLY A CA 1
ATOM 656 C C . GLY A 1 79 ? -6.890 -0.140 -12.638 1.00 86.81 79 GLY A C 1
ATOM 657 O O . GLY A 1 79 ? -6.766 0.395 -13.737 1.00 86.81 79 GLY A O 1
ATOM 658 N N . LYS A 1 80 ? -5.982 -1.003 -12.174 1.00 91.56 80 LYS A N 1
ATOM 659 C CA . LYS A 1 80 ? -4.750 -1.365 -12.886 1.00 91.56 80 LYS A CA 1
ATOM 660 C C . LYS A 1 80 ? -5.068 -2.153 -14.156 1.00 91.56 80 LYS A C 1
ATOM 662 O O . LYS A 1 80 ? -5.821 -3.116 -14.114 1.00 91.56 80 LYS A O 1
ATOM 667 N N . VAL A 1 81 ? -4.457 -1.743 -15.264 1.00 90.81 81 VAL A N 1
ATOM 668 C CA . VAL A 1 81 ? -4.579 -2.383 -16.585 1.00 90.81 81 VAL A CA 1
ATOM 669 C C . VAL A 1 81 ? -3.302 -3.142 -16.933 1.00 90.81 81 VAL A C 1
ATOM 671 O O . VAL A 1 81 ? -3.351 -4.221 -17.511 1.00 90.81 81 VAL A O 1
ATOM 674 N N . LYS A 1 82 ? -2.139 -2.579 -16.586 1.00 91.44 82 LYS A N 1
ATOM 675 C CA . LYS A 1 82 ? -0.835 -3.209 -16.809 1.00 91.44 82 LYS A CA 1
ATOM 676 C C . LYS A 1 82 ? 0.132 -2.798 -15.712 1.00 91.44 82 LYS A C 1
ATOM 678 O O . LYS A 1 82 ? 0.232 -1.615 -15.396 1.00 91.44 82 LYS A O 1
ATOM 683 N N . VAL A 1 83 ? 0.886 -3.762 -15.202 1.00 90.88 83 VAL A N 1
ATOM 684 C CA . VAL A 1 83 ? 2.020 -3.544 -14.301 1.00 90.88 83 VAL A CA 1
ATOM 685 C C . VAL A 1 83 ? 3.221 -4.234 -14.938 1.00 90.88 83 VAL A C 1
ATOM 687 O O . VAL A 1 83 ? 3.144 -5.412 -15.269 1.00 90.88 83 VAL A O 1
ATOM 690 N N . SER A 1 84 ? 4.301 -3.495 -15.166 1.00 92.19 84 SER A N 1
ATOM 691 C CA . SER A 1 84 ? 5.570 -4.013 -15.676 1.00 92.19 84 SER A CA 1
ATOM 692 C C . SER A 1 84 ? 6.673 -3.547 -14.744 1.00 92.19 84 SER A C 1
ATOM 694 O O . SER A 1 84 ? 6.823 -2.343 -14.519 1.00 92.19 84 SER A O 1
ATOM 696 N N . PHE A 1 85 ? 7.436 -4.499 -14.225 1.00 90.75 85 PHE A N 1
ATOM 697 C CA . PHE A 1 85 ? 8.618 -4.247 -13.420 1.00 90.75 85 PHE A CA 1
ATOM 698 C C . PHE A 1 85 ? 9.762 -5.065 -13.996 1.00 90.75 85 PHE A C 1
ATOM 700 O O . PHE A 1 85 ? 9.670 -6.286 -14.084 1.00 90.75 85 PHE A O 1
ATOM 707 N N . GLU A 1 86 ? 10.816 -4.380 -14.398 1.00 88.31 86 GLU A N 1
ATOM 708 C CA . GLU A 1 86 ? 12.031 -4.992 -14.906 1.00 88.31 86 GLU A CA 1
ATOM 709 C C . GLU A 1 86 ? 13.215 -4.302 -14.242 1.00 88.31 86 GLU A C 1
ATOM 711 O O . GLU A 1 86 ? 13.248 -3.078 -14.089 1.00 88.31 86 GLU A O 1
ATOM 716 N N . TRP A 1 87 ? 14.166 -5.101 -13.782 1.00 85.94 87 TRP A N 1
ATOM 717 C CA . TRP A 1 87 ? 15.392 -4.613 -13.184 1.00 85.94 87 TRP A CA 1
ATOM 718 C C . TRP A 1 87 ? 16.530 -5.533 -13.599 1.00 85.94 87 TRP A C 1
ATOM 720 O O . TRP A 1 87 ? 16.350 -6.740 -13.750 1.00 85.94 87 TRP A O 1
ATOM 730 N N . GLU A 1 88 ? 17.700 -4.939 -13.769 1.00 81.56 88 GLU A N 1
ATOM 731 C CA . GLU A 1 88 ? 18.911 -5.633 -14.177 1.00 81.56 88 GLU A CA 1
ATOM 732 C C . GLU A 1 88 ? 20.024 -5.283 -13.192 1.00 81.56 88 GLU A C 1
ATOM 734 O O . GLU A 1 88 ? 20.089 -4.162 -12.674 1.00 81.56 88 GLU A O 1
ATOM 739 N N . THR A 1 89 ? 20.921 -6.229 -12.934 1.00 78.81 89 THR A N 1
ATOM 740 C CA . THR A 1 89 ? 22.182 -5.939 -12.249 1.00 78.81 89 THR A CA 1
ATOM 741 C C . THR A 1 89 ? 23.114 -5.181 -13.191 1.00 78.81 89 THR A C 1
ATOM 743 O O . THR A 1 89 ? 23.188 -5.500 -14.375 1.00 78.81 89 THR A O 1
ATOM 746 N N . GLY A 1 90 ? 23.846 -4.192 -12.671 1.00 75.44 90 GLY A N 1
ATOM 747 C CA . GLY A 1 90 ? 24.908 -3.535 -13.436 1.00 75.44 90 GLY A CA 1
ATOM 748 C C . GLY A 1 90 ? 26.074 -4.485 -13.733 1.00 75.44 90 GLY A C 1
ATOM 749 O O . GLY A 1 90 ? 26.318 -5.428 -12.982 1.00 75.44 90 GLY A O 1
ATOM 750 N N . ASP A 1 91 ? 26.808 -4.202 -14.805 1.00 74.50 91 ASP A N 1
ATOM 751 C CA . ASP A 1 91 ? 28.013 -4.921 -15.250 1.00 74.50 91 ASP A CA 1
ATOM 752 C C . ASP A 1 91 ? 29.318 -4.346 -14.660 1.00 74.50 91 ASP A C 1
ATOM 754 O O . ASP A 1 91 ? 30.412 -4.741 -15.051 1.00 74.50 91 ASP A O 1
ATOM 758 N N 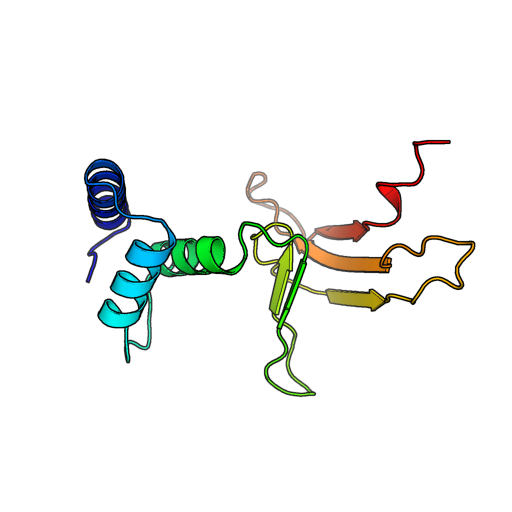. GLY A 1 92 ? 29.210 -3.427 -13.695 1.00 67.12 92 GLY A N 1
ATOM 759 C CA . GLY A 1 92 ? 30.339 -2.735 -13.066 1.00 67.12 92 GLY A CA 1
ATOM 760 C C . GLY A 1 92 ? 30.662 -1.374 -13.689 1.00 67.12 92 GLY A C 1
ATOM 761 O O . GLY A 1 92 ? 31.195 -0.521 -12.983 1.00 67.12 92 GLY A O 1
ATOM 762 N N . GLU A 1 93 ? 30.263 -1.126 -14.941 1.00 65.69 93 GLU A N 1
ATOM 763 C CA . GLU A 1 93 ? 30.489 0.153 -15.638 1.00 65.69 93 GLU A CA 1
ATOM 764 C C . GLU A 1 93 ? 29.198 0.960 -15.829 1.00 65.69 93 GLU A C 1
ATOM 766 O O . GLU A 1 93 ? 29.224 2.191 -15.800 1.00 65.69 93 GLU A O 1
ATOM 771 N N . ASN A 1 94 ? 28.043 0.293 -15.938 1.00 67.62 94 ASN A N 1
ATOM 772 C CA . ASN A 1 94 ? 26.757 0.951 -16.150 1.00 67.62 94 ASN A CA 1
ATOM 773 C C . ASN A 1 94 ? 25.804 0.751 -14.970 1.00 67.62 94 ASN A C 1
ATOM 775 O O . ASN A 1 94 ? 25.384 -0.363 -14.644 1.00 67.62 94 ASN A O 1
ATOM 779 N N . LYS A 1 95 ? 25.373 1.859 -14.359 1.00 64.94 95 LYS A N 1
ATOM 780 C CA . LYS A 1 95 ? 24.285 1.836 -13.379 1.00 64.94 95 LYS A CA 1
ATOM 781 C C . LYS A 1 95 ? 22.958 1.608 -14.109 1.00 64.94 95 LYS A C 1
ATOM 783 O O . LYS A 1 95 ? 22.516 2.455 -14.881 1.00 64.94 95 LYS A O 1
ATOM 788 N N . LYS A 1 96 ? 22.314 0.468 -13.856 1.00 72.56 96 LYS A N 1
ATOM 789 C CA . LYS A 1 96 ? 20.968 0.167 -14.358 1.00 72.56 96 LYS A CA 1
ATOM 790 C C . LYS A 1 96 ? 19.923 0.691 -13.374 1.00 72.56 96 LYS A C 1
ATOM 792 O O . LYS A 1 96 ? 20.047 0.506 -12.164 1.00 72.56 96 LYS A O 1
ATOM 797 N N . TYR A 1 97 ? 18.899 1.360 -13.896 1.00 76.19 97 TYR A N 1
ATOM 798 C CA . TYR A 1 97 ? 17.732 1.785 -13.125 1.00 76.19 97 TYR A CA 1
ATOM 799 C C . TYR A 1 97 ? 16.555 0.855 -13.426 1.00 76.19 97 TYR A C 1
ATOM 801 O O . TYR A 1 97 ? 16.434 0.386 -14.559 1.00 76.19 97 TYR A O 1
ATOM 809 N N . PRO A 1 98 ? 15.674 0.594 -12.447 1.00 82.62 98 PRO A N 1
ATOM 810 C CA . PRO A 1 98 ? 14.508 -0.245 -12.681 1.00 82.62 98 PRO A CA 1
ATOM 811 C C . PRO A 1 98 ? 13.574 0.402 -13.716 1.00 82.62 98 PRO A C 1
ATOM 813 O O . PRO A 1 98 ? 13.219 1.580 -13.607 1.00 82.62 98 PRO A O 1
ATOM 816 N N . HIS A 1 99 ? 13.136 -0.378 -14.702 1.00 85.44 99 HIS A N 1
ATOM 817 C CA . HIS A 1 99 ? 12.030 -0.026 -15.582 1.00 85.44 99 HIS A CA 1
ATOM 818 C C . HIS A 1 99 ? 10.714 -0.325 -14.855 1.00 85.44 99 HIS A C 1
ATOM 820 O O . HIS A 1 99 ? 10.342 -1.480 -14.631 1.00 85.44 99 HIS A O 1
ATOM 826 N N . ILE A 1 100 ? 9.978 0.730 -14.510 1.00 89.25 100 ILE A N 1
ATOM 827 C CA . ILE A 1 100 ? 8.684 0.632 -13.831 1.00 89.25 100 ILE A CA 1
ATOM 828 C C . ILE A 1 100 ? 7.639 1.288 -14.721 1.00 89.25 100 ILE A C 1
ATOM 830 O O . ILE A 1 100 ? 7.724 2.489 -14.981 1.00 89.25 100 ILE A O 1
ATOM 834 N N . LEU A 1 101 ? 6.651 0.504 -15.150 1.00 90.38 101 LEU A N 1
ATOM 835 C CA . LEU A 1 101 ? 5.512 0.968 -15.934 1.00 90.38 101 LEU A CA 1
ATOM 836 C C . LEU A 1 101 ? 4.214 0.483 -15.296 1.00 90.38 101 LEU A C 1
ATOM 838 O O . LEU A 1 101 ? 3.959 -0.720 -15.225 1.00 90.38 101 LEU A O 1
ATOM 842 N N . ILE A 1 102 ? 3.357 1.419 -14.900 1.00 89.62 102 ILE A N 1
ATOM 843 C CA . ILE A 1 102 ? 2.026 1.112 -14.372 1.00 89.62 102 ILE A CA 1
ATOM 844 C C . ILE A 1 102 ? 0.998 1.879 -15.191 1.00 89.62 102 ILE A C 1
ATOM 846 O O . ILE A 1 102 ? 0.992 3.108 -15.187 1.00 89.62 102 ILE A O 1
ATOM 850 N N . LYS A 1 103 ? 0.126 1.153 -15.890 1.00 91.38 103 LYS A N 1
ATOM 851 C CA . LYS A 1 103 ? -1.048 1.708 -16.568 1.00 91.38 103 LYS A CA 1
ATOM 852 C C . LYS A 1 103 ? -2.275 1.439 -15.720 1.00 91.38 103 LYS A C 1
ATOM 854 O O . LYS A 1 103 ? -2.516 0.289 -15.342 1.00 91.38 103 LYS A O 1
ATOM 859 N N . HIS A 1 104 ? -3.059 2.469 -15.449 1.00 88.19 104 HIS A N 1
ATOM 860 C CA . HIS A 1 104 ? -4.279 2.332 -14.670 1.00 88.19 104 HIS A CA 1
ATOM 861 C C . HIS A 1 104 ? -5.352 3.309 -15.135 1.00 88.19 104 HIS A C 1
ATOM 863 O O . HIS A 1 104 ? -5.058 4.381 -15.658 1.00 88.19 104 HIS A O 1
ATOM 869 N N . VAL A 1 105 ? -6.604 2.931 -14.935 1.00 86.38 105 VAL A N 1
ATOM 870 C CA . VAL A 1 105 ? -7.746 3.817 -15.106 1.00 86.38 105 VAL A CA 1
ATOM 871 C C . VAL A 1 105 ? -7.877 4.676 -13.855 1.00 86.38 105 VAL A C 1
ATOM 873 O O . VAL A 1 105 ? -7.826 4.168 -12.732 1.00 86.38 105 VAL A O 1
ATOM 876 N N . ALA A 1 106 ? -8.037 5.981 -14.038 1.00 75.31 106 ALA A N 1
ATOM 877 C CA . ALA A 1 106 ? -8.380 6.897 -12.963 1.00 75.31 106 ALA A CA 1
ATOM 878 C C . ALA A 1 106 ? -9.714 7.576 -13.265 1.00 75.31 106 ALA A C 1
ATOM 880 O O . ALA A 1 106 ? -9.959 8.004 -14.392 1.00 75.31 106 ALA A O 1
ATOM 881 N N . TYR A 1 107 ? -10.540 7.692 -12.229 1.00 66.62 107 TYR A N 1
ATOM 882 C CA . TYR A 1 107 ? -11.737 8.521 -12.235 1.00 66.62 107 TYR A CA 1
ATOM 883 C C . TYR A 1 107 ? -11.366 9.837 -11.564 1.00 66.62 107 TYR A C 1
ATOM 885 O O . TYR A 1 107 ? 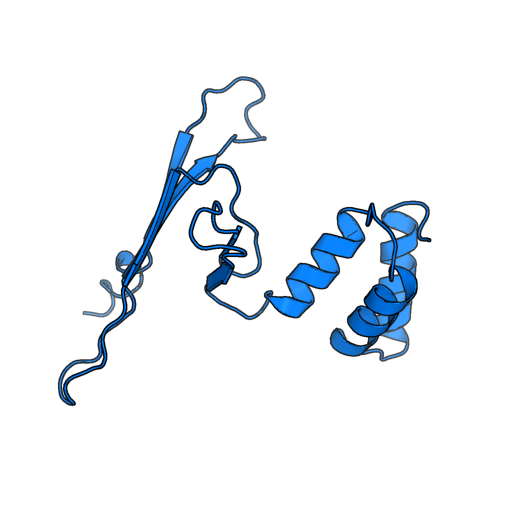-10.979 9.841 -10.390 1.00 66.62 107 TYR A O 1
ATOM 893 N N . ASP A 1 108 ? -11.389 10.930 -12.321 1.00 57.28 108 ASP A N 1
ATOM 894 C CA . ASP A 1 108 ? -11.071 12.241 -11.773 1.00 57.28 108 ASP A CA 1
ATOM 895 C C . ASP A 1 108 ? -12.265 12.744 -10.958 1.00 57.28 108 ASP A C 1
ATOM 897 O O . ASP A 1 108 ? -13.331 13.023 -11.499 1.00 57.28 108 ASP A O 1
ATOM 901 N N . LYS A 1 109 ? -12.126 12.776 -9.628 1.00 52.31 109 LYS A N 1
ATOM 902 C CA . LYS A 1 109 ? -13.243 13.091 -8.723 1.00 52.31 109 LYS A CA 1
ATOM 903 C C . LYS A 1 109 ? -13.652 14.570 -8.762 1.00 52.31 109 LYS A C 1
ATOM 905 O O . LYS A 1 109 ? -14.699 14.896 -8.213 1.00 52.31 109 LYS A O 1
ATOM 910 N N . GLU A 1 110 ? -12.862 15.447 -9.386 1.00 53.03 110 GLU A N 1
ATOM 911 C CA . GLU A 1 110 ? -13.176 16.880 -9.498 1.00 53.03 110 GLU A CA 1
ATOM 912 C C . GLU A 1 110 ? -14.131 17.218 -10.656 1.00 53.03 110 GLU A C 1
ATOM 914 O O . GLU A 1 110 ? -14.708 18.303 -10.671 1.00 53.03 110 GLU A O 1
ATOM 919 N N . ILE A 1 111 ? -14.378 16.287 -11.583 1.00 50.78 111 ILE A N 1
ATOM 920 C CA . ILE A 1 111 ? -15.314 16.476 -12.698 1.00 50.78 111 ILE A CA 1
ATOM 921 C C . ILE A 1 111 ? -16.389 15.397 -12.582 1.00 50.78 111 ILE A C 1
ATOM 923 O O . ILE A 1 111 ? -16.189 14.239 -12.938 1.00 50.78 111 ILE A O 1
ATOM 927 N N . SER A 1 112 ? -17.549 15.773 -12.046 1.00 43.88 112 SER A N 1
ATOM 928 C CA . SER A 1 112 ? -18.627 14.870 -11.623 1.00 43.88 112 SER A CA 1
ATOM 929 C C . SER A 1 112 ? -19.342 14.092 -12.743 1.00 43.88 112 SER A C 1
ATOM 931 O O . SER A 1 112 ? -20.397 13.526 -12.477 1.00 43.88 112 SER A O 1
ATOM 933 N N . ASN A 1 113 ? -18.799 14.022 -13.967 1.00 56.25 113 ASN A N 1
ATOM 934 C CA . ASN A 1 113 ? -19.471 13.425 -15.129 1.00 56.25 113 ASN A CA 1
ATOM 935 C C . ASN A 1 113 ? -18.567 12.716 -16.170 1.00 56.25 113 ASN A C 1
ATOM 937 O O . ASN A 1 113 ? -19.056 12.471 -17.271 1.00 56.25 113 ASN A O 1
ATOM 941 N N . GLU A 1 114 ? -17.296 12.370 -15.912 1.00 59.56 114 GLU A N 1
ATOM 942 C CA . GLU A 1 114 ? -16.395 11.986 -17.024 1.00 59.56 114 GLU A CA 1
ATOM 943 C C . GLU A 1 114 ? -15.810 10.564 -17.083 1.00 59.56 114 GLU A C 1
ATOM 945 O O . GLU A 1 114 ? -15.600 9.852 -16.099 1.00 59.56 114 GLU A O 1
ATOM 950 N N . VAL A 1 115 ? -15.575 10.203 -18.349 1.00 60.88 115 VAL A N 1
ATOM 951 C CA . VAL A 1 115 ? -15.061 8.963 -18.929 1.00 60.88 115 VAL A CA 1
ATOM 952 C C . VAL A 1 115 ? -13.737 8.544 -18.272 1.00 60.88 115 VAL A C 1
ATOM 954 O O . VAL A 1 115 ? -12.864 9.385 -18.065 1.00 60.88 115 VAL A O 1
ATOM 957 N N . PRO A 1 116 ? -13.535 7.246 -17.978 1.00 67.38 116 PRO A N 1
ATOM 958 C CA . PRO A 1 116 ? -12.279 6.745 -17.423 1.00 67.38 116 PRO A CA 1
ATOM 959 C C . PRO A 1 116 ? -11.060 7.141 -18.274 1.00 67.38 116 PRO A C 1
ATOM 961 O O . PRO A 1 116 ? -10.987 6.801 -19.456 1.00 67.38 116 PRO A O 1
ATOM 964 N N . VAL A 1 117 ? -10.068 7.801 -17.664 1.00 72.88 117 VAL A N 1
ATOM 965 C CA . VAL A 1 117 ? -8.817 8.190 -18.339 1.00 72.88 117 VAL A C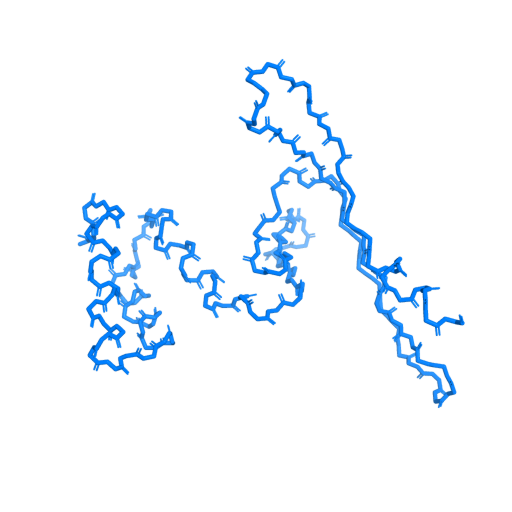A 1
ATOM 966 C C . VAL A 1 117 ? -7.705 7.200 -17.998 1.00 72.88 117 VAL A C 1
ATOM 968 O O . VAL A 1 117 ? -7.489 6.860 -16.831 1.00 72.88 117 VAL A O 1
ATOM 971 N N . LEU A 1 118 ? -6.964 6.753 -19.017 1.00 78.44 118 LEU A N 1
ATOM 972 C CA . LEU A 1 118 ? -5.786 5.906 -18.841 1.00 78.44 118 LEU A CA 1
ATOM 973 C C . LEU A 1 118 ? -4.592 6.755 -18.381 1.00 78.44 118 LEU A C 1
ATOM 975 O O . LEU A 1 118 ? -4.034 7.531 -19.156 1.00 78.44 118 LEU A O 1
ATOM 979 N N . LYS A 1 119 ? -4.172 6.583 -17.127 1.00 79.88 119 LYS A N 1
ATOM 980 C CA . LYS A 1 119 ? -2.971 7.203 -16.555 1.00 79.88 119 LYS A CA 1
ATOM 981 C C . LYS A 1 119 ? -1.794 6.227 -16.604 1.00 79.88 119 LYS A C 1
ATOM 983 O O . LYS A 1 119 ? -1.962 5.009 -16.495 1.00 79.88 119 LYS A O 1
ATOM 988 N N . THR A 1 120 ? -0.594 6.776 -16.787 1.00 82.19 120 THR A N 1
ATOM 989 C CA . THR A 1 120 ? 0.662 6.018 -16.835 1.00 82.19 120 THR A CA 1
ATOM 990 C C . THR A 1 120 ? 1.645 6.576 -15.817 1.00 82.19 120 THR A C 1
ATOM 992 O O . THR A 1 120 ? 1.891 7.779 -15.788 1.00 82.19 120 THR A O 1
ATOM 995 N N . ILE A 1 121 ? 2.231 5.695 -15.011 1.00 78.94 121 ILE A N 1
ATOM 996 C CA . ILE A 1 121 ? 3.393 5.993 -14.172 1.00 78.94 121 ILE A CA 1
ATOM 997 C C . ILE A 1 121 ? 4.596 5.316 -14.827 1.00 78.94 121 ILE A C 1
ATOM 999 O O . ILE A 1 121 ? 4.630 4.088 -14.918 1.00 78.94 121 ILE A O 1
ATOM 1003 N N . SER A 1 122 ? 5.548 6.126 -15.292 1.00 79.94 122 SER A N 1
ATOM 1004 C CA . SER A 1 122 ? 6.833 5.710 -15.864 1.00 79.94 122 SER A CA 1
ATOM 1005 C C . SER A 1 122 ? 7.952 6.375 -15.069 1.00 79.94 122 SER A C 1
ATOM 1007 O O . SER A 1 122 ? 7.971 7.596 -14.930 1.00 79.94 122 SER A O 1
ATOM 1009 N N . ILE A 1 123 ? 8.856 5.580 -14.490 1.00 71.88 123 ILE A N 1
ATOM 1010 C CA . ILE A 1 123 ? 9.958 6.098 -13.649 1.00 71.88 123 ILE A CA 1
ATOM 1011 C C . ILE A 1 123 ? 11.260 6.246 -14.446 1.00 71.88 123 ILE A C 1
ATOM 1013 O O . ILE A 1 123 ? 12.178 6.929 -14.000 1.00 71.88 123 ILE A O 1
ATOM 1017 N N . GLN A 1 124 ? 11.323 5.703 -15.664 1.00 62.38 124 GLN A N 1
ATOM 1018 C CA . GLN A 1 124 ? 12.474 5.899 -16.551 1.00 62.38 124 GLN A CA 1
ATOM 1019 C C . GLN A 1 124 ? 12.648 7.356 -16.993 1.00 62.38 124 GLN A C 1
ATOM 1021 O O . GLN A 1 124 ? 13.764 7.793 -17.259 1.00 62.38 124 GLN A O 1
ATOM 1026 N N . ASP A 1 125 ? 11.558 8.120 -17.019 1.00 51.47 125 ASP A N 1
ATOM 1027 C CA . ASP A 1 125 ? 11.560 9.510 -17.472 1.00 51.47 125 ASP A CA 1
ATOM 1028 C C . ASP A 1 125 ? 12.006 10.498 -16.378 1.00 51.47 125 ASP A C 1
ATOM 1030 O O . ASP A 1 125 ? 12.250 11.665 -16.667 1.00 51.47 125 ASP A O 1
ATOM 1034 N N . LEU A 1 126 ? 12.171 10.040 -15.128 1.00 51.72 126 LEU A N 1
ATOM 1035 C CA . LEU A 1 126 ? 12.598 10.883 -14.002 1.00 51.72 126 LEU A CA 1
ATOM 1036 C C . LEU A 1 126 ? 14.120 11.079 -13.914 1.00 51.72 126 LEU A C 1
ATOM 1038 O O . LEU A 1 126 ? 14.558 11.966 -13.193 1.00 51.72 126 LEU A O 1
ATOM 1042 N N . PHE A 1 127 ? 14.913 10.283 -14.640 1.00 53.16 127 PHE A N 1
ATOM 1043 C CA . PHE A 1 127 ? 16.386 10.312 -14.591 1.00 53.16 127 PHE A CA 1
ATOM 1044 C C . PHE A 1 127 ? 17.039 10.672 -15.935 1.00 53.16 127 PHE A C 1
ATOM 1046 O O . PHE A 1 127 ? 18.250 10.551 -16.088 1.00 53.16 127 PHE A O 1
ATOM 1053 N N . ARG A 1 128 ? 16.248 11.092 -16.931 1.00 48.72 128 ARG A N 1
ATOM 1054 C CA . ARG A 1 128 ? 16.744 11.482 -18.263 1.00 48.72 128 ARG A CA 1
ATOM 1055 C C . ARG A 1 128 ? 17.185 12.949 -18.376 1.00 48.72 128 ARG A C 1
ATOM 1057 O O . ARG A 1 128 ? 17.737 13.303 -19.408 1.00 48.72 128 ARG A O 1
ATOM 1064 N N . ASN A 1 129 ? 16.968 13.777 -17.350 1.00 42.53 129 ASN A N 1
ATOM 1065 C CA . ASN A 1 129 ? 17.192 15.230 -17.417 1.00 42.53 129 ASN A CA 1
ATOM 1066 C C . ASN A 1 129 ? 18.468 15.731 -16.715 1.00 42.53 129 ASN A C 1
ATOM 1068 O O . ASN A 1 129 ? 18.651 16.940 -16.621 1.00 42.53 129 ASN A O 1
ATOM 1072 N N . ASP A 1 130 ? 19.360 14.841 -16.275 1.00 40.94 130 ASP A N 1
ATOM 1073 C CA . ASP A 1 130 ? 20.599 15.230 -15.579 1.00 40.94 130 ASP A CA 1
ATOM 1074 C C . ASP A 1 130 ? 21.843 15.133 -16.495 1.00 40.94 130 ASP A C 1
ATOM 1076 O O . ASP A 1 130 ? 22.950 14.882 -16.019 1.00 40.94 130 ASP A O 1
ATOM 1080 N N . GLY A 1 131 ? 21.646 15.266 -17.814 1.00 39.56 131 GLY A N 1
ATOM 1081 C CA . GLY A 1 131 ? 22.701 15.235 -18.838 1.00 39.56 131 GLY A CA 1
ATOM 1082 C C . GLY A 1 131 ? 23.212 16.615 -19.224 1.00 39.56 131 GLY A C 1
ATOM 1083 O O . GLY A 1 131 ? 22.367 17.524 -19.378 1.00 39.56 131 GLY A O 1
#

Radius of gyration: 18.97 Å; chains: 1; bounding box: 50×34×44 Å

Foldseek 3Di:
DQPDLVSVVVVVVVCVVVPDDLVNVLVVLCVVCPPPPDDPPNNVLSNLCSVDQCPQKDWADPDPPDDIFIDGNSHTAPQWDDWDWDWDDDPVPDDTDIWTKTWGWDDDVVDVDDDTDIDIDTPVVVPPPPD